Protein AF-O95298-2-F1 (afdb_monomer_lite)

Structure (mmCIF, N/CA/C/O backbone):
data_AF-O95298-2-F1
#
_entry.id   AF-O95298-2-F1
#
loop_
_atom_site.group_PDB
_atom_site.id
_atom_site.type_symbol
_atom_site.label_atom_id
_atom_site.label_alt_id
_atom_site.label_comp_id
_atom_site.label_asym_id
_atom_site.label_entity_id
_atom_site.label_seq_id
_atom_site.pdbx_PDB_ins_code
_atom_site.Cartn_x
_atom_site.Cartn_y
_atom_site.Cartn_z
_atom_site.occupancy
_atom_site.B_iso_or_equiv
_atom_site.auth_seq_id
_atom_site.auth_comp_id
_atom_site.auth_asym_id
_atom_site.auth_atom_id
_atom_site.pdbx_PDB_model_num
ATOM 1 N N . MET A 1 1 ? -1.572 7.301 -37.543 1.00 57.28 1 MET A N 1
ATOM 2 C CA . MET A 1 1 ? -1.483 6.179 -36.574 1.00 57.28 1 MET A CA 1
ATOM 3 C C . MET A 1 1 ? -2.839 5.673 -36.074 1.00 57.28 1 MET A C 1
ATOM 5 O O . MET A 1 1 ? -2.900 4.523 -35.672 1.00 57.28 1 MET A O 1
ATOM 9 N N . ILE A 1 2 ? -3.924 6.459 -36.127 1.00 63.28 2 ILE A N 1
ATOM 10 C CA . ILE A 1 2 ? -5.242 6.045 -35.601 1.00 63.28 2 ILE A CA 1
ATOM 11 C C . ILE A 1 2 ? -5.848 4.860 -36.385 1.00 63.28 2 ILE A C 1
ATOM 13 O O . ILE A 1 2 ? -6.376 3.940 -35.778 1.00 63.28 2 ILE A O 1
ATOM 17 N N . ALA A 1 3 ? -5.675 4.808 -37.710 1.00 58.97 3 ALA A N 1
ATOM 18 C CA . ALA A 1 3 ? -6.313 3.795 -38.563 1.00 58.97 3 ALA A CA 1
ATOM 19 C C . ALA A 1 3 ? -5.750 2.357 -38.461 1.00 58.97 3 ALA A C 1
ATOM 21 O O . ALA A 1 3 ? -6.373 1.436 -38.970 1.00 58.97 3 ALA A O 1
ATOM 22 N N . ARG A 1 4 ? -4.582 2.135 -37.836 1.00 64.50 4 ARG A N 1
ATOM 23 C CA . ARG A 1 4 ? -3.987 0.783 -37.677 1.00 64.50 4 ARG A CA 1
ATOM 24 C C . ARG A 1 4 ? -4.184 0.189 -36.280 1.00 64.50 4 ARG A C 1
ATOM 26 O O . ARG A 1 4 ? -3.643 -0.869 -35.977 1.00 64.50 4 ARG A O 1
ATOM 33 N N . ARG A 1 5 ? -4.886 0.894 -35.395 1.00 61.47 5 ARG A N 1
ATOM 34 C CA . ARG A 1 5 ? -4.908 0.604 -33.962 1.00 61.47 5 ARG A CA 1
ATOM 35 C C . ARG A 1 5 ? -6.037 -0.379 -33.624 1.00 61.47 5 ARG A C 1
ATOM 37 O O . ARG A 1 5 ? -6.984 0.019 -32.972 1.00 61.47 5 ARG A O 1
ATOM 44 N N . ASN A 1 6 ? -5.876 -1.632 -34.060 1.00 62.09 6 ASN A N 1
ATOM 45 C CA . ASN A 1 6 ? -6.698 -2.809 -33.733 1.00 62.09 6 ASN A CA 1
ATOM 46 C C . ASN A 1 6 ? -8.179 -2.757 -34.212 1.00 62.09 6 ASN A C 1
ATOM 48 O O . ASN A 1 6 ? -8.884 -1.801 -33.901 1.00 62.09 6 ASN A O 1
ATOM 52 N N . PRO A 1 7 ? -8.688 -3.769 -34.949 1.00 68.25 7 PRO A N 1
ATOM 53 C CA . PRO A 1 7 ? -10.117 -3.871 -35.271 1.00 68.25 7 PRO A CA 1
ATOM 54 C C . PRO A 1 7 ? -11.026 -4.014 -34.040 1.00 68.25 7 PRO A C 1
ATOM 56 O O . PRO A 1 7 ? -12.218 -3.742 -34.153 1.00 68.25 7 PRO A O 1
ATOM 59 N N . GLU A 1 8 ? -10.490 -4.397 -32.877 1.00 70.62 8 GLU A N 1
ATOM 60 C CA . GLU A 1 8 ? -11.254 -4.450 -31.628 1.00 70.62 8 GLU A CA 1
ATOM 61 C C . GLU A 1 8 ? -11.180 -3.119 -30.857 1.00 70.62 8 GLU A C 1
ATOM 63 O O . GLU A 1 8 ? -10.159 -2.831 -30.212 1.00 70.62 8 GLU A O 1
ATOM 68 N N . PRO A 1 9 ? -12.241 -2.285 -30.886 1.00 68.69 9 PRO A N 1
ATOM 69 C CA . PRO A 1 9 ? -12.260 -1.055 -30.107 1.00 68.69 9 PRO A CA 1
ATOM 70 C C . PRO A 1 9 ? -12.181 -1.398 -28.610 1.00 68.69 9 PRO A C 1
ATOM 72 O O . PRO A 1 9 ? -12.880 -2.290 -28.145 1.00 68.69 9 PRO A O 1
ATOM 75 N N . LEU A 1 10 ? -11.346 -0.660 -27.861 1.00 76.50 10 LEU A N 1
ATOM 76 C CA . LEU A 1 10 ? -11.058 -0.769 -26.409 1.00 76.50 10 LEU A CA 1
ATOM 77 C C . LEU A 1 10 ? -9.931 -1.716 -25.982 1.00 76.50 10 LEU A C 1
ATOM 79 O O . LEU A 1 10 ? -9.526 -1.690 -24.816 1.00 76.50 10 LEU A O 1
ATOM 83 N N . ARG A 1 11 ? -9.348 -2.499 -26.888 1.00 77.56 11 ARG A N 1
ATOM 84 C CA . ARG A 1 11 ? -8.253 -3.389 -26.503 1.00 77.56 11 ARG A CA 1
ATOM 85 C C . ARG A 1 11 ? -6.926 -2.626 -26.374 1.00 77.56 11 ARG A C 1
ATOM 87 O O . ARG A 1 11 ? -6.304 -2.279 -27.376 1.00 77.56 11 ARG A O 1
ATOM 94 N N . PHE A 1 12 ? -6.490 -2.360 -25.133 1.00 84.38 12 PHE A N 1
ATOM 95 C CA . PHE A 1 12 ? -5.271 -1.580 -24.839 1.00 84.38 12 PHE A CA 1
ATOM 96 C C . PHE A 1 12 ? -3.999 -2.203 -25.441 1.00 84.38 12 PHE A C 1
ATOM 98 O O . PHE A 1 12 ? -3.205 -1.491 -26.056 1.00 84.38 12 PHE A O 1
ATOM 105 N N . LEU A 1 13 ? -3.835 -3.527 -25.304 1.00 84.56 13 LEU A N 1
ATOM 106 C CA . LEU A 1 13 ? -2.754 -4.308 -25.916 1.00 84.56 13 LEU A CA 1
ATOM 107 C C . LEU A 1 13 ? -3.339 -5.341 -26.895 1.00 84.56 13 LEU A C 1
ATOM 109 O O . LEU A 1 13 ? -4.111 -6.199 -26.457 1.00 84.56 13 LEU A O 1
ATOM 113 N N . PRO A 1 14 ? -2.999 -5.276 -28.195 1.00 84.56 14 PRO A N 1
ATOM 114 C CA . PRO A 1 14 ? -3.478 -6.231 -29.193 1.00 84.56 14 PRO A CA 1
ATOM 115 C C . PRO A 1 14 ? -2.825 -7.615 -28.988 1.00 84.56 14 PRO A C 1
ATOM 117 O O . PRO A 1 14 ? -1.764 -7.706 -28.364 1.00 84.56 14 PRO A O 1
ATOM 120 N N . ASP A 1 15 ? -3.436 -8.699 -29.480 1.00 85.50 15 ASP A N 1
ATOM 121 C CA . ASP A 1 15 ? -2.908 -10.064 -29.279 1.00 85.50 15 ASP A CA 1
ATOM 122 C C . ASP A 1 15 ? -1.495 -10.239 -29.850 1.00 85.50 15 ASP A C 1
ATOM 124 O O . ASP A 1 15 ? -0.657 -10.921 -29.256 1.00 85.50 15 ASP A O 1
ATOM 128 N N . GLU A 1 16 ? -1.192 -9.546 -30.947 1.00 83.75 16 GLU A N 1
ATOM 129 C CA . GLU A 1 16 ? 0.117 -9.527 -31.595 1.00 83.75 16 GLU A CA 1
ATOM 130 C C . GLU A 1 16 ? 1.216 -9.007 -30.656 1.00 83.75 16 GLU A C 1
ATOM 132 O O . GLU A 1 16 ? 2.370 -9.426 -30.766 1.00 83.75 16 GLU A O 1
ATOM 137 N N . ALA A 1 17 ? 0.879 -8.148 -29.683 1.00 86.69 17 ALA A N 1
ATOM 138 C CA . ALA A 1 17 ? 1.847 -7.610 -28.726 1.00 86.69 17 ALA A CA 1
ATOM 139 C C . ALA A 1 17 ? 2.423 -8.688 -27.796 1.00 86.69 17 ALA A C 1
ATOM 141 O O . ALA A 1 17 ? 3.513 -8.501 -27.259 1.00 86.69 17 ALA A O 1
ATOM 142 N N . ARG A 1 18 ? 1.746 -9.836 -27.642 1.00 87.44 18 ARG A N 1
ATOM 143 C CA . ARG A 1 18 ? 2.253 -10.975 -26.857 1.00 87.44 18 ARG A CA 1
ATOM 144 C C . ARG A 1 18 ? 3.462 -11.654 -27.503 1.00 87.44 18 ARG A C 1
ATOM 146 O O . ARG A 1 18 ? 4.177 -12.371 -26.813 1.00 87.44 18 ARG A O 1
ATOM 153 N N . SER A 1 19 ? 3.688 -11.442 -28.803 1.00 91.19 19 SER A N 1
ATOM 154 C CA . SER A 1 19 ? 4.866 -11.965 -29.509 1.00 91.19 19 SER A CA 1
ATOM 155 C C . SER A 1 19 ? 6.143 -11.158 -29.239 1.00 91.19 19 SER A C 1
ATOM 157 O O . SER A 1 19 ? 7.245 -11.643 -29.492 1.00 91.19 19 SER A O 1
ATOM 159 N N . LEU A 1 20 ? 6.010 -9.933 -28.718 1.00 90.50 20 LEU A N 1
ATOM 160 C CA . LEU A 1 20 ? 7.141 -9.069 -28.397 1.00 90.50 20 LEU A CA 1
ATOM 161 C C . LEU A 1 20 ? 7.757 -9.460 -27.044 1.00 90.50 20 LEU A C 1
ATOM 163 O O . LEU A 1 20 ? 7.034 -9.867 -26.132 1.00 90.50 20 LEU A O 1
ATOM 167 N N . PRO A 1 21 ? 9.080 -9.295 -26.866 1.00 90.81 21 PRO A N 1
ATOM 168 C CA . PRO A 1 21 ? 9.704 -9.521 -25.571 1.00 90.81 21 PRO A CA 1
ATOM 169 C C . PRO A 1 21 ? 9.171 -8.494 -24.554 1.00 90.81 21 PRO A C 1
ATOM 171 O O . PRO A 1 21 ? 9.271 -7.287 -24.805 1.00 90.81 21 PRO A O 1
ATOM 174 N N . PRO A 1 22 ? 8.614 -8.925 -23.406 1.00 91.69 22 PRO A N 1
ATOM 175 C CA . PRO A 1 22 ? 8.145 -7.995 -22.388 1.00 91.69 22 PRO A CA 1
ATOM 176 C C . PRO A 1 22 ? 9.324 -7.225 -21.769 1.00 91.69 22 PRO A C 1
ATOM 178 O O . PRO A 1 22 ? 10.448 -7.743 -21.717 1.00 91.69 22 PRO A O 1
ATOM 181 N N . PRO A 1 23 ? 9.098 -5.996 -21.269 1.00 91.62 23 PRO A N 1
ATOM 182 C CA . PRO A 1 23 ? 10.117 -5.282 -20.513 1.00 91.62 23 PRO A CA 1
ATOM 183 C C . PRO A 1 23 ? 10.514 -6.099 -19.280 1.00 91.62 23 PRO A C 1
ATOM 185 O O . PRO A 1 23 ? 9.677 -6.713 -18.616 1.00 91.62 23 PRO A O 1
ATOM 188 N N . LYS A 1 24 ? 11.811 -6.109 -18.968 1.00 93.50 24 LYS A N 1
ATOM 189 C CA . LYS A 1 24 ? 12.315 -6.772 -17.763 1.00 93.50 24 LYS A CA 1
ATOM 190 C C . LYS A 1 24 ? 11.842 -6.009 -16.527 1.00 93.50 24 LYS A C 1
ATOM 192 O O . LYS A 1 24 ? 11.732 -4.787 -16.556 1.00 93.50 24 LYS A O 1
ATOM 197 N N . LEU A 1 25 ? 11.670 -6.714 -15.410 1.00 93.06 25 LEU A N 1
ATOM 198 C CA . LEU A 1 25 ? 11.365 -6.075 -14.124 1.00 93.06 25 LEU A CA 1
ATOM 199 C C . LEU A 1 25 ? 12.466 -5.083 -13.690 1.00 93.06 25 LEU A C 1
ATOM 201 O O . LEU A 1 25 ? 12.204 -4.125 -12.976 1.00 93.06 25 LEU A O 1
ATOM 205 N N . THR A 1 26 ? 13.694 -5.288 -14.168 1.00 93.56 26 THR A N 1
ATOM 206 C CA . THR A 1 26 ? 14.855 -4.424 -13.921 1.00 93.56 26 THR A CA 1
ATOM 207 C C . THR A 1 26 ? 15.068 -3.365 -15.011 1.00 93.56 26 THR A C 1
ATOM 209 O O . THR A 1 26 ? 16.170 -2.833 -15.131 1.00 93.56 26 THR A O 1
ATOM 212 N N . ASP A 1 27 ? 14.078 -3.098 -15.871 1.00 93.88 27 ASP A N 1
ATOM 213 C CA . ASP A 1 27 ? 14.174 -2.035 -16.878 1.00 93.88 27 ASP A CA 1
ATOM 214 C C . ASP A 1 27 ? 14.326 -0.670 -16.169 1.00 93.88 27 ASP A C 1
ATOM 216 O O . ASP A 1 27 ? 13.497 -0.340 -15.315 1.00 93.88 27 ASP A O 1
ATOM 220 N N . PRO A 1 28 ? 15.345 0.149 -16.496 1.00 95.56 28 PRO A N 1
ATOM 221 C CA . PRO A 1 28 ? 15.547 1.455 -15.867 1.00 95.56 28 PRO A CA 1
ATOM 222 C C . PRO A 1 28 ? 14.342 2.395 -16.021 1.00 95.56 28 PRO A C 1
ATOM 224 O O . PRO A 1 28 ? 14.124 3.253 -15.168 1.00 95.56 28 PRO A O 1
ATOM 227 N N . ARG A 1 29 ? 13.510 2.213 -17.055 1.00 94.62 29 ARG A N 1
ATOM 228 C CA . ARG A 1 29 ? 12.248 2.955 -17.203 1.00 94.62 29 ARG A CA 1
ATOM 229 C C . ARG A 1 29 ? 11.240 2.566 -16.126 1.00 94.62 29 ARG A C 1
ATOM 231 O O . ARG A 1 29 ? 10.587 3.437 -15.561 1.00 94.62 29 ARG A O 1
ATOM 238 N N . LEU A 1 30 ? 11.131 1.272 -15.824 1.00 93.62 30 LEU A N 1
ATOM 239 C CA . LEU A 1 30 ? 10.244 0.772 -14.775 1.00 93.62 30 LEU A CA 1
ATOM 240 C C . LEU A 1 30 ? 10.749 1.184 -13.388 1.00 93.62 30 LEU A C 1
ATOM 242 O O . LEU A 1 30 ? 9.956 1.620 -12.557 1.00 93.62 30 LEU A O 1
ATOM 246 N N . LEU A 1 31 ? 12.067 1.134 -13.175 1.00 94.56 31 LEU A N 1
ATOM 247 C CA . LEU A 1 31 ? 12.711 1.662 -11.972 1.00 94.56 31 LEU A CA 1
ATOM 248 C C . LEU A 1 31 ? 12.368 3.147 -11.766 1.00 94.56 31 LEU A C 1
ATOM 250 O O . LEU A 1 31 ? 11.975 3.544 -10.672 1.00 94.56 31 LEU A O 1
ATOM 254 N N . TYR A 1 32 ? 12.465 3.956 -12.824 1.00 94.88 32 TYR A N 1
ATOM 255 C CA . TYR A 1 32 ? 12.130 5.377 -12.762 1.00 94.88 32 TYR A CA 1
ATOM 256 C C . TYR A 1 32 ? 10.643 5.621 -12.469 1.00 94.88 32 TYR A C 1
ATOM 258 O O . TYR A 1 32 ? 10.317 6.476 -11.652 1.00 94.88 32 TYR A O 1
ATOM 266 N N . ILE A 1 33 ? 9.731 4.840 -13.060 1.00 96.56 33 ILE A N 1
ATOM 267 C CA . ILE A 1 33 ? 8.296 4.904 -12.727 1.00 96.56 33 ILE A CA 1
ATOM 268 C C . ILE A 1 33 ? 8.066 4.569 -11.246 1.00 96.56 33 ILE A C 1
ATOM 270 O O . ILE A 1 33 ? 7.315 5.270 -10.569 1.00 96.56 33 ILE A O 1
ATOM 274 N N . GLY A 1 34 ? 8.748 3.548 -10.718 1.00 95.00 34 GLY A N 1
ATOM 275 C CA . GLY A 1 34 ? 8.719 3.228 -9.289 1.00 95.00 34 GLY A CA 1
ATOM 276 C C . GLY A 1 34 ? 9.228 4.382 -8.419 1.00 95.00 34 GLY A C 1
ATOM 277 O O . GLY A 1 34 ? 8.606 4.722 -7.415 1.00 95.00 34 GLY A O 1
ATOM 278 N N . PHE A 1 35 ? 10.307 5.044 -8.842 1.00 96.19 35 PHE A N 1
ATOM 279 C CA . PHE A 1 35 ? 10.841 6.232 -8.175 1.00 96.19 35 PHE A CA 1
ATOM 280 C C . PHE A 1 35 ? 9.850 7.407 -8.179 1.00 96.19 35 PHE A C 1
ATOM 282 O O . PHE A 1 35 ? 9.676 8.057 -7.151 1.00 96.19 35 PHE A O 1
ATOM 289 N N . LEU A 1 36 ? 9.138 7.648 -9.286 1.00 97.00 36 LEU A N 1
ATOM 290 C CA . LEU A 1 36 ? 8.066 8.649 -9.328 1.00 97.00 36 LEU A CA 1
ATOM 291 C C . LEU A 1 36 ? 6.945 8.320 -8.333 1.0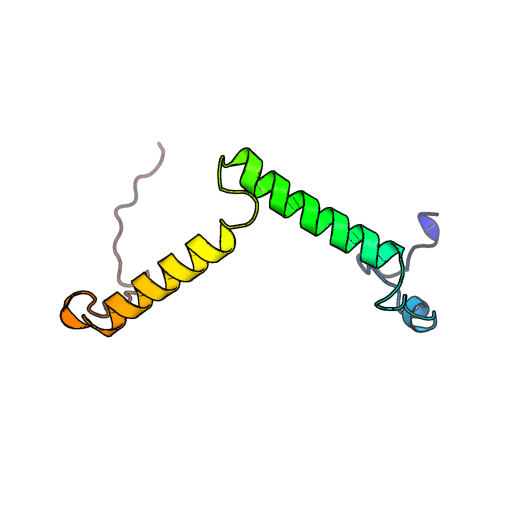0 97.00 36 LEU A C 1
ATOM 293 O O . LEU A 1 36 ? 6.466 9.218 -7.641 1.00 97.00 36 LEU A O 1
ATOM 297 N N . GLY A 1 37 ? 6.565 7.044 -8.216 1.00 95.00 37 GLY A N 1
ATOM 298 C CA . GLY A 1 37 ? 5.612 6.580 -7.204 1.00 95.00 37 GLY A CA 1
ATOM 299 C C . GLY A 1 37 ? 6.097 6.845 -5.775 1.00 95.00 37 GLY A C 1
ATOM 300 O O . GLY A 1 37 ? 5.340 7.359 -4.953 1.00 95.00 37 GLY A O 1
ATOM 301 N N . TYR A 1 38 ? 7.378 6.588 -5.501 1.00 92.44 38 TYR A N 1
ATOM 302 C CA . TYR A 1 38 ? 8.002 6.902 -4.214 1.00 92.44 38 TYR A CA 1
ATOM 303 C C . TYR A 1 38 ? 7.954 8.407 -3.911 1.00 92.44 38 TYR A C 1
ATOM 305 O O . TYR A 1 38 ? 7.455 8.806 -2.860 1.00 92.44 38 TYR A O 1
ATOM 313 N N . CYS A 1 39 ? 8.374 9.262 -4.851 1.00 93.88 39 CYS A N 1
ATOM 314 C CA . CYS A 1 39 ? 8.286 10.717 -4.701 1.00 93.88 39 CYS A CA 1
ATOM 315 C C . CYS A 1 39 ? 6.845 11.197 -4.489 1.00 93.88 39 CYS A C 1
ATOM 317 O O . CYS A 1 39 ? 6.617 12.072 -3.656 1.00 93.88 39 CYS A O 1
ATOM 319 N N . SER A 1 40 ? 5.874 10.611 -5.196 1.00 94.00 40 SER A N 1
ATOM 320 C CA . SER A 1 40 ? 4.452 10.909 -5.005 1.00 94.00 40 SER A CA 1
ATOM 321 C C . SER A 1 40 ? 4.006 10.629 -3.570 1.00 94.00 40 SER A C 1
ATOM 323 O O . SER A 1 40 ? 3.320 11.465 -2.992 1.00 94.00 40 SER A O 1
ATOM 325 N N . GLY A 1 41 ? 4.420 9.507 -2.971 1.00 90.25 41 GLY A N 1
ATOM 326 C CA . GLY A 1 41 ? 4.117 9.186 -1.570 1.00 90.25 41 GLY A CA 1
ATOM 327 C C . GLY A 1 41 ? 4.744 10.172 -0.578 1.00 90.25 41 GLY A C 1
ATOM 328 O O . GLY A 1 41 ? 4.082 10.633 0.352 1.00 90.25 41 GLY A O 1
ATOM 329 N N . LEU A 1 42 ? 5.996 10.581 -0.812 1.00 91.69 42 LEU A N 1
ATOM 330 C CA . LEU A 1 42 ? 6.648 11.599 0.022 1.00 91.69 42 LEU A CA 1
ATOM 331 C C . LEU A 1 42 ? 5.938 12.959 -0.070 1.00 91.69 42 LEU A C 1
ATOM 333 O O . LEU A 1 42 ? 5.753 13.629 0.947 1.00 91.69 42 LEU A O 1
ATOM 337 N N . ILE A 1 43 ? 5.519 13.360 -1.276 1.00 92.88 43 ILE A N 1
ATOM 338 C CA . ILE A 1 43 ? 4.766 14.601 -1.511 1.00 92.88 43 ILE A CA 1
ATOM 339 C C . ILE A 1 43 ? 3.374 14.519 -0.872 1.00 92.88 43 ILE A C 1
ATOM 341 O O . ILE A 1 43 ? 2.927 15.488 -0.264 1.00 92.88 43 ILE A O 1
ATOM 345 N N . ASP A 1 44 ? 2.703 13.370 -0.956 1.00 91.75 44 ASP A N 1
ATOM 346 C CA . ASP A 1 44 ? 1.396 13.129 -0.338 1.00 91.75 44 ASP A CA 1
ATOM 347 C C . ASP A 1 44 ? 1.446 13.343 1.188 1.00 91.75 44 ASP A C 1
ATOM 349 O O . ASP A 1 44 ? 0.595 14.043 1.762 1.00 91.75 44 ASP A O 1
ATOM 353 N N . ASN A 1 45 ? 2.507 12.834 1.826 1.00 90.75 45 ASN A N 1
ATOM 354 C CA . ASN A 1 45 ? 2.797 13.060 3.240 1.00 90.75 45 ASN A CA 1
ATOM 355 C C . ASN A 1 45 ? 3.144 14.528 3.532 1.00 90.75 45 ASN A C 1
ATOM 357 O O . ASN A 1 45 ? 2.627 15.096 4.498 1.00 90.75 45 ASN A O 1
ATOM 361 N N . LEU A 1 46 ? 3.952 15.168 2.681 1.00 91.62 46 LEU A N 1
ATOM 362 C CA . LEU A 1 46 ? 4.330 16.577 2.820 1.00 91.62 46 LEU A CA 1
ATOM 363 C C . LEU A 1 46 ? 3.112 17.516 2.759 1.00 91.62 46 LEU A C 1
ATOM 365 O O . LEU A 1 46 ? 2.959 18.375 3.628 1.00 91.62 46 LEU A O 1
ATOM 369 N N . ILE A 1 47 ? 2.217 17.333 1.780 1.00 94.12 47 ILE A N 1
ATOM 370 C CA . ILE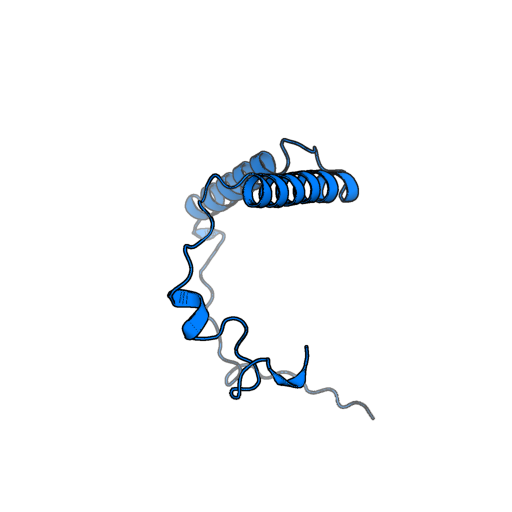 A 1 47 ? 1.003 18.151 1.600 1.00 94.12 47 ILE A CA 1
ATOM 371 C C . ILE A 1 47 ? 0.098 18.056 2.834 1.00 94.12 47 ILE A C 1
ATOM 373 O O . ILE A 1 47 ? -0.429 19.065 3.302 1.00 94.12 47 ILE A O 1
ATOM 377 N N . ARG A 1 48 ? -0.044 16.856 3.409 1.00 91.62 48 ARG A N 1
ATOM 378 C CA . ARG A 1 48 ? -0.845 16.621 4.622 1.00 91.62 48 ARG A CA 1
ATOM 379 C C . ARG A 1 48 ? -0.125 17.002 5.917 1.00 91.62 48 ARG A C 1
ATOM 381 O O . ARG A 1 48 ? -0.659 16.725 6.989 1.00 91.62 48 ARG A O 1
ATOM 388 N N . ARG A 1 49 ? 1.065 17.616 5.840 1.00 88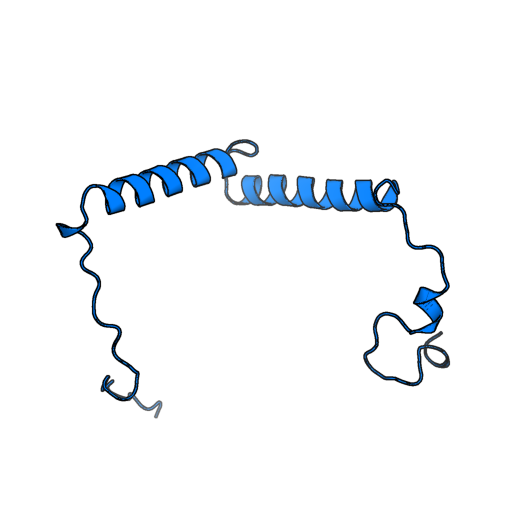.94 49 ARG A N 1
ATOM 389 C CA . ARG A 1 49 ? 1.915 17.967 6.994 1.00 88.94 49 ARG A CA 1
ATOM 390 C C . ARG A 1 49 ? 2.184 16.766 7.915 1.00 88.94 49 ARG A C 1
ATOM 392 O O . ARG A 1 49 ? 2.269 16.912 9.131 1.00 88.94 49 ARG A O 1
ATOM 399 N N . ARG A 1 50 ? 2.293 15.571 7.330 1.00 88.31 50 ARG A N 1
ATOM 400 C CA . ARG A 1 50 ? 2.651 14.326 8.019 1.00 88.31 50 ARG A CA 1
ATOM 401 C C . ARG A 1 50 ? 4.170 14.143 7.983 1.00 88.31 50 ARG A C 1
ATOM 403 O O . ARG A 1 50 ? 4.825 14.663 7.078 1.00 88.31 50 ARG A O 1
ATOM 410 N N . PRO A 1 51 ? 4.760 13.397 8.928 1.00 88.31 51 PRO A N 1
ATOM 411 C CA . PRO A 1 51 ? 6.181 13.100 8.864 1.00 88.31 51 PRO A CA 1
ATOM 412 C C . PRO A 1 51 ? 6.478 12.227 7.637 1.00 88.31 51 PRO A C 1
ATOM 414 O O . PRO A 1 51 ? 5.950 11.127 7.495 1.00 88.31 51 PRO A O 1
ATOM 417 N N . ILE A 1 52 ? 7.331 12.738 6.750 1.00 85.81 52 ILE A N 1
ATOM 418 C CA . ILE A 1 52 ? 7.521 12.241 5.378 1.00 85.81 52 ILE A CA 1
ATOM 419 C C . ILE A 1 52 ? 7.864 10.743 5.322 1.00 85.81 52 ILE A C 1
ATOM 421 O O . ILE A 1 52 ? 7.328 10.031 4.478 1.00 85.81 52 ILE A O 1
ATOM 425 N N . ALA A 1 53 ? 8.731 10.276 6.224 1.00 83.06 53 ALA A N 1
ATOM 426 C CA . ALA A 1 53 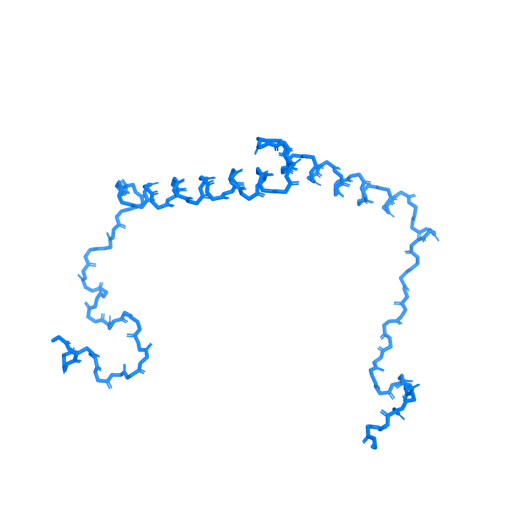? 9.249 8.906 6.223 1.00 83.06 53 ALA A CA 1
ATOM 427 C C . ALA A 1 53 ? 8.546 7.958 7.209 1.00 83.06 53 ALA A C 1
ATOM 429 O O . ALA A 1 53 ? 8.687 6.746 7.089 1.00 83.06 53 ALA A O 1
ATOM 430 N N . THR A 1 54 ? 7.828 8.482 8.209 1.00 88.00 54 THR A N 1
ATOM 431 C CA . THR A 1 54 ? 7.303 7.671 9.325 1.00 88.00 54 THR A CA 1
ATOM 432 C C . THR A 1 54 ? 5.785 7.632 9.396 1.00 88.00 54 THR A C 1
ATOM 434 O O . THR A 1 54 ? 5.256 6.891 10.222 1.00 88.00 54 THR A O 1
ATOM 437 N N . ALA A 1 55 ? 5.074 8.386 8.549 1.00 86.06 55 ALA A N 1
ATOM 438 C CA . ALA A 1 55 ? 3.613 8.409 8.550 1.00 86.06 55 ALA A CA 1
ATOM 439 C C . ALA A 1 55 ? 3.022 6.994 8.454 1.00 86.06 55 ALA A C 1
ATOM 441 O O . ALA A 1 55 ? 2.170 6.639 9.263 1.00 86.06 55 ALA A O 1
ATOM 442 N N . ASP A 1 56 ? 3.535 6.166 7.544 1.00 82.12 56 ASP A N 1
ATOM 443 C CA . ASP A 1 56 ? 3.035 4.803 7.332 1.00 82.12 56 ASP A CA 1
ATOM 444 C C . ASP A 1 56 ? 3.283 3.900 8.543 1.00 82.12 56 ASP A C 1
ATOM 446 O O . ASP A 1 56 ? 2.407 3.136 8.941 1.00 82.12 56 ASP A O 1
ATOM 450 N N . TYR A 1 57 ? 4.447 4.036 9.187 1.00 88.25 57 TYR A N 1
ATOM 451 C CA . TYR A 1 57 ? 4.745 3.327 10.431 1.00 88.25 57 TYR A CA 1
ATOM 452 C C . TYR A 1 57 ? 3.795 3.750 11.556 1.00 88.25 57 TYR A C 1
ATOM 454 O O . TYR A 1 57 ? 3.258 2.899 12.259 1.00 88.25 57 TY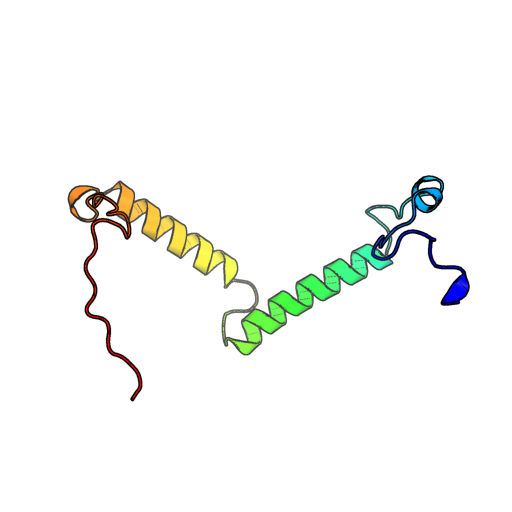R A O 1
ATOM 462 N N . LEU A 1 58 ? 3.543 5.052 11.707 1.00 89.19 58 LEU A N 1
ATOM 463 C CA . LEU A 1 58 ? 2.620 5.569 12.717 1.00 89.19 58 LEU A CA 1
ATOM 464 C C . LEU A 1 58 ? 1.190 5.070 12.485 1.00 89.19 58 LEU A C 1
ATOM 466 O O . LEU A 1 58 ? 0.520 4.689 13.442 1.00 89.19 58 LEU A O 1
ATOM 470 N N . TYR A 1 59 ? 0.737 5.020 11.229 1.00 89.19 59 TYR A N 1
ATOM 471 C CA . TYR A 1 59 ? -0.558 4.437 10.885 1.00 89.19 59 TYR A CA 1
ATOM 472 C C . TYR A 1 59 ? -0.610 2.940 11.182 1.00 89.19 59 TYR A C 1
ATOM 474 O O . TYR A 1 59 ? -1.564 2.490 11.809 1.00 89.19 59 TYR A O 1
ATOM 482 N N . ALA A 1 60 ? 0.436 2.188 10.838 1.00 91.81 60 ALA A N 1
ATOM 483 C CA . ALA A 1 60 ? 0.513 0.763 11.140 1.00 91.81 60 ALA A CA 1
ATOM 484 C C . ALA A 1 60 ? 0.507 0.476 12.653 1.00 91.81 60 ALA A C 1
ATOM 486 O O . ALA A 1 60 ? -0.159 -0.458 13.098 1.00 91.81 60 ALA A O 1
ATOM 487 N N . VAL A 1 61 ? 1.215 1.279 13.455 1.00 94.25 61 VAL A N 1
ATOM 488 C CA . VAL A 1 61 ? 1.202 1.170 14.924 1.00 94.25 61 VAL A CA 1
ATOM 489 C C . VAL A 1 61 ? -0.185 1.484 15.471 1.00 94.25 61 VAL A C 1
ATOM 491 O O . VAL A 1 61 ? -0.720 0.687 16.234 1.00 94.25 61 VAL A O 1
ATOM 494 N N . ARG A 1 62 ? -0.795 2.589 15.034 1.00 93.75 62 ARG A N 1
ATOM 495 C CA . ARG A 1 62 ? -2.140 2.986 15.460 1.00 93.75 62 ARG A CA 1
ATOM 496 C C . ARG A 1 62 ? -3.177 1.910 15.137 1.00 93.75 62 ARG A C 1
ATOM 498 O O . ARG A 1 62 ? -4.004 1.583 15.981 1.00 93.75 62 ARG A O 1
ATOM 505 N N . ASP A 1 63 ? -3.130 1.345 13.934 1.00 95.62 63 ASP A N 1
ATOM 506 C CA . ASP A 1 63 ? -4.076 0.312 13.512 1.00 95.62 63 ASP A CA 1
ATOM 507 C C . ASP A 1 63 ? -3.842 -0.994 14.299 1.00 95.62 63 ASP A C 1
ATOM 509 O O . ASP A 1 63 ? -4.796 -1.634 14.741 1.00 95.62 63 ASP A O 1
ATOM 513 N N . ARG A 1 64 ? -2.577 -1.357 14.570 1.00 96.44 64 ARG A N 1
ATOM 514 C CA . ARG A 1 64 ? -2.225 -2.481 15.455 1.00 96.44 64 ARG A CA 1
ATOM 515 C C . ARG A 1 64 ? -2.763 -2.284 16.873 1.00 96.44 64 ARG A C 1
ATOM 517 O O . ARG A 1 64 ? -3.278 -3.239 17.451 1.00 96.44 64 ARG A O 1
ATOM 524 N N . GLU A 1 65 ? -2.613 -1.092 17.442 1.00 96.75 65 GLU A N 1
ATOM 525 C CA . GLU A 1 65 ? -3.116 -0.756 18.779 1.00 96.75 65 GLU A CA 1
ATOM 526 C C . GLU A 1 65 ? -4.642 -0.805 18.824 1.00 96.75 65 GLU A C 1
ATOM 528 O O . GLU A 1 65 ? -5.196 -1.427 19.726 1.00 96.75 65 GLU A O 1
ATOM 533 N N . MET A 1 66 ? -5.315 -0.241 17.818 1.00 96.12 66 MET A N 1
ATOM 534 C CA . MET A 1 66 ? -6.772 -0.277 17.690 1.00 96.12 66 MET A CA 1
ATOM 535 C C . MET A 1 66 ? -7.297 -1.717 17.654 1.00 96.12 66 MET A C 1
ATOM 537 O O . MET A 1 66 ? -8.142 -2.084 18.468 1.00 96.12 66 MET A O 1
ATOM 541 N N . PHE A 1 67 ? -6.770 -2.563 16.761 1.00 96.38 67 PHE A N 1
ATOM 542 C CA . PHE A 1 67 ? -7.191 -3.965 16.683 1.00 96.38 67 PHE A CA 1
ATOM 543 C C . PHE A 1 67 ? -6.796 -4.768 17.926 1.00 96.38 67 PHE A C 1
ATOM 545 O O . PHE A 1 67 ? -7.528 -5.667 18.339 1.00 96.38 67 PHE A O 1
ATOM 552 N N . GLY A 1 68 ? -5.655 -4.446 18.540 1.00 96.19 68 GLY A N 1
ATOM 553 C CA . GLY A 1 68 ? -5.242 -5.025 19.814 1.00 96.19 68 GLY A CA 1
ATOM 554 C C . GLY A 1 68 ? -6.237 -4.710 20.931 1.00 96.19 68 GLY A C 1
ATOM 555 O O . GLY A 1 68 ? -6.644 -5.619 21.647 1.00 96.19 68 GLY A O 1
ATOM 556 N N . TYR A 1 69 ? -6.671 -3.453 21.032 1.00 96.06 69 TYR A N 1
ATOM 557 C CA . TYR A 1 69 ? -7.649 -2.996 22.015 1.00 96.06 69 TYR A CA 1
ATOM 558 C C . TYR A 1 69 ? -9.018 -3.653 21.808 1.00 96.06 69 TYR A C 1
ATOM 560 O O . TYR A 1 69 ? -9.545 -4.253 22.739 1.00 96.06 69 TYR A O 1
ATOM 568 N N . MET A 1 70 ? -9.542 -3.655 20.576 1.00 95.50 70 MET A N 1
ATOM 569 C CA . MET A 1 70 ? -10.814 -4.318 20.249 1.00 95.50 70 MET A CA 1
ATOM 570 C C . MET A 1 70 ? -10.809 -5.811 20.598 1.00 95.50 70 MET A C 1
ATOM 572 O O . MET A 1 70 ? -11.811 -6.354 21.046 1.00 95.50 70 MET A O 1
ATOM 576 N N . LYS A 1 71 ? -9.669 -6.486 20.406 1.00 95.25 71 LYS A N 1
ATOM 577 C CA . LYS A 1 71 ? -9.523 -7.907 20.740 1.00 95.25 71 LYS A CA 1
ATOM 578 C C . LYS A 1 71 ? -9.503 -8.164 22.251 1.00 95.25 71 LYS A C 1
ATOM 580 O O . LYS A 1 71 ? -9.902 -9.245 22.676 1.00 95.25 71 LYS A O 1
ATOM 585 N N . LEU A 1 72 ? -8.985 -7.221 23.036 1.00 96.25 72 LEU A N 1
ATOM 586 C CA . LEU A 1 72 ? -8.930 -7.320 24.497 1.00 96.25 72 LEU A CA 1
ATOM 587 C C . LEU A 1 72 ? -10.268 -6.973 25.159 1.00 96.25 72 LEU A C 1
ATOM 589 O O . LEU A 1 72 ? -10.518 -7.480 26.248 1.00 96.25 72 LEU A O 1
ATOM 593 N N . HIS A 1 73 ? -11.099 -6.167 24.492 1.00 95.56 73 HIS A N 1
ATOM 594 C CA . HIS A 1 73 ? -12.379 -5.670 25.002 1.00 95.56 73 HIS A CA 1
ATOM 595 C C . HIS A 1 73 ? -13.554 -5.997 24.067 1.00 95.56 73 HIS A C 1
ATOM 597 O O . HIS A 1 73 ? -14.191 -5.087 23.534 1.00 95.56 73 HIS A O 1
ATOM 603 N N . PRO A 1 74 ? -13.860 -7.282 23.811 1.00 94.12 74 PRO A N 1
ATOM 604 C CA . PRO A 1 74 ? -15.005 -7.648 22.977 1.00 94.12 74 PRO A CA 1
ATOM 605 C C . PRO A 1 74 ? -16.349 -7.151 23.546 1.00 94.12 74 PRO A C 1
ATOM 607 O O . PRO A 1 74 ? -17.291 -6.955 22.785 1.00 94.12 74 PRO A O 1
ATOM 610 N N . GLU A 1 75 ? -16.446 -6.921 24.858 1.00 94.06 75 GLU A N 1
ATOM 611 C CA . GLU A 1 75 ? -17.623 -6.359 25.530 1.00 94.06 75 GLU A CA 1
ATOM 612 C C . GLU A 1 75 ? -17.949 -4.915 25.114 1.00 94.06 75 GLU A C 1
ATOM 614 O O . GLU A 1 75 ? -19.123 -4.544 25.094 1.00 94.06 75 GLU A O 1
ATOM 619 N N . ASP A 1 76 ? -16.935 -4.127 24.743 1.00 95.25 76 ASP A N 1
ATOM 620 C CA . ASP A 1 76 ? -17.092 -2.730 24.321 1.00 95.25 76 ASP A CA 1
ATOM 621 C C . ASP A 1 76 ? -17.518 -2.614 22.847 1.00 95.25 76 ASP A C 1
ATOM 623 O O . ASP A 1 76 ? -18.035 -1.580 22.417 1.00 95.25 76 ASP A O 1
ATOM 627 N N . PHE A 1 77 ? -17.306 -3.676 22.063 1.00 92.75 77 PHE A N 1
ATOM 628 C CA . PHE A 1 77 ? -17.559 -3.720 20.622 1.00 92.75 77 PHE A CA 1
ATOM 629 C C . PHE A 1 77 ? -18.471 -4.903 20.253 1.00 92.75 77 PHE A C 1
ATOM 631 O O . PHE A 1 77 ? -18.023 -5.819 19.554 1.00 92.75 77 PHE A O 1
ATOM 638 N N . PRO A 1 78 ? -19.745 -4.912 20.696 1.00 92.06 78 PRO A N 1
ATOM 639 C CA . PRO A 1 78 ? -20.682 -5.963 20.321 1.00 92.06 78 PRO A CA 1
ATOM 640 C C . PRO A 1 78 ? -20.886 -5.989 18.801 1.00 92.06 78 PRO A C 1
ATOM 642 O O . PRO A 1 78 ? -20.999 -4.949 18.146 1.00 92.06 78 PRO A O 1
ATOM 645 N N . GLU A 1 79 ? -20.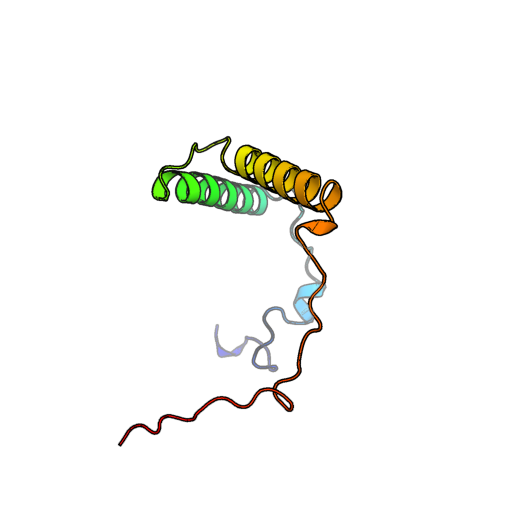942 -7.190 18.225 1.00 89.81 79 GLU A N 1
ATOM 646 C CA . GLU A 1 79 ? -21.313 -7.351 16.820 1.00 89.81 79 GLU A CA 1
ATOM 647 C C . GLU A 1 79 ? -22.814 -7.083 16.663 1.00 89.81 79 GLU A C 1
ATOM 649 O O . GLU A 1 79 ? -23.651 -7.908 17.015 1.00 89.81 79 GLU A O 1
ATOM 654 N N . GLU A 1 80 ? -23.149 -5.902 16.149 1.00 88.62 80 GLU A N 1
ATOM 655 C CA . GLU A 1 80 ? -24.527 -5.527 15.835 1.00 88.62 80 GLU A CA 1
ATOM 656 C C . GLU A 1 80 ? -25.031 -6.275 14.593 1.00 88.62 80 GLU A C 1
ATOM 658 O O . GLU A 1 80 ? -24.357 -6.330 13.553 1.00 88.62 80 GLU A O 1
ATOM 663 N N . ASP A 1 81 ? -26.258 -6.791 14.668 1.00 88.12 81 ASP A N 1
ATOM 664 C CA . ASP A 1 81 ? -26.914 -7.432 13.532 1.00 88.12 81 ASP A CA 1
ATOM 665 C C . ASP A 1 81 ? -27.117 -6.424 12.391 1.00 88.12 81 ASP A C 1
ATOM 667 O O . ASP A 1 81 ? -27.822 -5.413 12.506 1.00 88.12 81 ASP A O 1
ATOM 671 N N . LYS A 1 82 ? -26.500 -6.709 11.242 1.00 90.88 82 LYS A N 1
ATOM 672 C CA . LYS A 1 82 ? -26.594 -5.862 10.048 1.00 90.88 82 LYS A CA 1
ATOM 673 C C . LYS A 1 82 ? -27.973 -6.008 9.408 1.00 90.88 82 LYS A C 1
ATOM 675 O O . LYS A 1 82 ? -28.217 -6.950 8.656 1.00 90.88 82 LYS A O 1
ATOM 680 N N . LYS A 1 83 ? -28.853 -5.040 9.664 1.00 90.75 83 LYS A N 1
ATOM 681 C CA . LYS A 1 83 ? -30.179 -4.961 9.034 1.00 90.75 83 LYS A CA 1
ATOM 682 C C . LYS A 1 83 ? -30.065 -4.689 7.539 1.00 90.75 83 LYS A C 1
ATOM 684 O O . LYS A 1 83 ? -29.250 -3.878 7.096 1.00 90.75 83 LYS A O 1
ATOM 689 N N . THR A 1 84 ? -30.909 -5.347 6.753 1.00 91.81 84 THR A N 1
ATOM 690 C CA . THR A 1 84 ? -30.984 -5.105 5.303 1.00 91.81 84 THR A CA 1
ATOM 691 C C . THR A 1 84 ? -31.868 -3.884 5.028 1.00 91.81 84 THR A C 1
ATOM 693 O O . THR A 1 84 ? -32.811 -3.635 5.771 1.00 91.81 84 THR A O 1
ATOM 696 N N . TYR A 1 85 ? -31.650 -3.147 3.928 1.00 90.12 85 TYR A N 1
ATOM 697 C CA . TYR A 1 85 ? -32.510 -2.011 3.532 1.00 90.12 85 TYR A CA 1
ATOM 698 C C . TYR A 1 85 ? -34.008 -2.354 3.408 1.00 90.12 85 TYR A C 1
ATOM 700 O O . TYR A 1 85 ? -34.837 -1.454 3.430 1.00 90.12 85 TYR A O 1
ATOM 708 N N . GLY A 1 86 ? -34.373 -3.637 3.303 1.00 89.44 86 GLY A N 1
ATOM 709 C CA . GLY A 1 86 ? -35.770 -4.080 3.362 1.00 89.44 86 GLY A CA 1
ATOM 710 C C . GLY A 1 86 ? -36.419 -3.964 4.751 1.00 89.44 86 GLY A C 1
ATOM 711 O O . GLY A 1 86 ? -37.638 -3.900 4.841 1.00 89.44 86 GLY A O 1
ATOM 712 N N . GLU A 1 87 ? -35.626 -3.923 5.822 1.00 89.62 87 GLU A N 1
ATOM 713 C CA . GLU A 1 87 ? -36.079 -3.807 7.219 1.00 89.62 87 GLU A CA 1
ATOM 714 C C . GLU A 1 87 ? -35.999 -2.363 7.736 1.00 89.62 87 GLU A C 1
ATOM 716 O O . GLU A 1 87 ? -36.659 -1.998 8.710 1.00 89.62 87 GLU A O 1
ATOM 721 N N . ILE A 1 88 ? -35.165 -1.538 7.099 1.00 89.44 88 ILE A N 1
ATOM 722 C CA . ILE A 1 88 ? -34.896 -0.160 7.504 1.00 89.44 88 ILE A CA 1
ATOM 723 C C . ILE A 1 88 ? -35.933 0.758 6.846 1.00 89.44 88 ILE A C 1
ATOM 725 O O . ILE A 1 88 ? -35.945 0.926 5.630 1.00 89.44 88 ILE A O 1
ATOM 729 N N . PHE A 1 89 ? -36.790 1.394 7.649 1.00 89.62 89 PHE A N 1
ATOM 730 C CA . PHE A 1 89 ? -37.720 2.413 7.161 1.00 89.62 89 PHE A CA 1
ATOM 731 C C . PHE A 1 89 ? -37.151 3.817 7.382 1.00 89.62 89 PHE A C 1
ATOM 733 O O . PHE A 1 89 ? -37.184 4.349 8.493 1.00 89.62 89 PHE A O 1
ATOM 740 N N . GLU A 1 90 ? -36.650 4.433 6.314 1.00 89.94 90 GLU A N 1
ATOM 741 C CA . GLU A 1 90 ? -36.222 5.832 6.325 1.00 89.94 90 GLU A CA 1
ATOM 742 C C . GLU A 1 90 ? -37.345 6.751 5.832 1.00 89.94 90 GLU A C 1
ATOM 744 O O . GLU A 1 90 ? -38.067 6.454 4.877 1.00 89.94 90 GLU A O 1
ATOM 749 N N . LYS A 1 91 ? -37.493 7.915 6.470 1.00 89.69 91 LYS A N 1
ATOM 750 C CA . LYS A 1 91 ? -38.456 8.926 6.031 1.00 89.69 91 LYS A CA 1
ATOM 751 C C . LYS A 1 91 ? -37.940 9.613 4.766 1.00 89.69 91 LYS A C 1
ATOM 753 O O . LYS A 1 91 ? -36.971 10.365 4.812 1.00 89.69 91 LYS A O 1
ATOM 758 N N . PHE A 1 92 ? -38.630 9.412 3.647 1.00 91.56 92 PHE A N 1
ATOM 759 C CA . PHE A 1 92 ? -38.318 10.108 2.401 1.00 91.56 92 PHE A CA 1
ATOM 760 C C . PHE A 1 92 ? -38.749 11.583 2.460 1.00 91.56 92 PHE A C 1
ATOM 762 O O . PHE A 1 92 ? -39.912 11.895 2.732 1.00 91.56 92 PHE A O 1
ATOM 769 N N . HIS A 1 93 ? -37.819 12.494 2.173 1.00 91.38 93 HIS A N 1
ATOM 770 C CA . HIS A 1 93 ? -38.067 13.933 2.073 1.00 91.38 93 HIS A CA 1
ATOM 771 C C . HIS A 1 93 ? -37.972 14.375 0.601 1.00 91.38 93 HIS A C 1
ATOM 773 O O . HIS A 1 93 ? -36.865 14.584 0.107 1.00 91.38 93 HIS A O 1
ATOM 779 N N . PRO A 1 94 ? -39.101 14.497 -0.127 1.00 93.12 94 PRO A N 1
ATOM 780 C CA . PRO A 1 94 ? -39.079 14.890 -1.533 1.00 93.12 94 PRO A CA 1
ATOM 781 C C . PRO A 1 94 ? -38.618 16.341 -1.697 1.00 93.12 94 PRO A C 1
ATOM 783 O O . PRO A 1 94 ? -39.056 17.221 -0.956 1.00 93.12 94 PRO A O 1
ATOM 786 N N . ILE A 1 95 ? -37.799 16.590 -2.718 1.00 90.38 95 ILE A N 1
ATOM 787 C CA . ILE A 1 95 ? -37.484 17.944 -3.187 1.00 90.38 95 ILE A CA 1
ATOM 788 C C . ILE A 1 95 ? -38.720 18.451 -3.942 1.00 90.38 95 ILE A C 1
ATOM 790 O O . ILE A 1 95 ? -39.124 17.841 -4.933 1.00 90.38 95 ILE A O 1
ATOM 794 N N . ARG A 1 96 ? -39.348 19.513 -3.435 1.00 85.75 96 ARG A N 1
ATOM 795 C CA . ARG A 1 96 ? -40.470 20.222 -4.065 1.00 85.75 96 ARG A CA 1
ATOM 796 C C . ARG A 1 96 ? -40.053 21.637 -4.421 1.00 85.75 96 ARG A C 1
ATOM 798 O O . ARG A 1 96 ? -39.227 22.189 -3.662 1.00 85.75 96 ARG A O 1
#

Foldseek 3Di:
DVVVPDPDPPDPDDPVNVVDDDDDCPHVVVVVVVVVVLVVQLVVCVVVVHDSPCNVVVVVVVVVVVVVVCVVCVVVPDDDDDDDPVVDDDDDDDDD

Secondary structure (DSSP, 8-state):
-GGGS-SSTT-SS-GGGGGSPPPPTT-HHHHHHHHHHHHHHHHHHHHTT--TTTHHHHHHHHHHHHHHHHHH-TTTS-------TTT---------

pLDDT: mean 88.6, std 8.98, range [57.28, 97.0]

Radius of gyration: 25.38 Å; chains: 1; bounding box: 56×32×64 Å

Sequence (96 aa):
MIARRNPEPLRFLPDEARSLPPPKLTDPRLLYIGFLGYCSGLIDNLIRRRPIATADYLYAVRDREMFGYMKLHPEDFPEEDKKTYGEIFEKFHPIR